Protein AF-A0A526TE41-F1 (afdb_monomer_lite)

pLDDT: mean 89.79, std 12.47, range [40.47, 98.56]

Foldseek 3Di:
DDDDPDDLVRQQVVCCVVPVDHDPDSVVVVQCPADPPPPPPPGHNPVVVVVVVVVVVVVVVVVCVVVPD

Secondary structure (DSSP, 8-state):
---PPPPHHHHHHHHHHHH----S-HHHHHHHT--TT-TT-SS-THHHHHHHHHHHHHHHHHHHHHH--

Radius of gyration: 15.56 Å; chains: 1; bounding box: 46×25×34 Å

Structure (mmCIF, N/CA/C/O backbone):
data_AF-A0A526TE41-F1
#
_entry.id   AF-A0A526TE41-F1
#
loop_
_atom_site.group_PDB
_atom_site.id
_atom_site.type_symbol
_atom_site.label_atom_id
_atom_site.label_alt_id
_atom_site.label_comp_id
_atom_site.label_asym_id
_atom_site.label_entity_id
_atom_site.label_seq_id
_atom_site.pdbx_PDB_ins_code
_atom_site.Cartn_x
_atom_site.Cartn_y
_atom_site.Cartn_z
_atom_site.occupancy
_atom_site.B_iso_or_equiv
_atom_site.auth_seq_id
_atom_site.auth_comp_id
_atom_site.auth_asym_id
_atom_site.auth_atom_id
_atom_site.pdbx_PDB_model_num
ATOM 1 N N . MET A 1 1 ? 28.018 -9.116 -4.203 1.00 40.47 1 MET A N 1
ATOM 2 C CA . MET A 1 1 ? 26.968 -9.772 -5.014 1.00 40.47 1 MET A CA 1
ATOM 3 C C . MET A 1 1 ? 25.827 -8.775 -5.155 1.00 40.47 1 MET A C 1
ATOM 5 O O . MET A 1 1 ? 25.193 -8.468 -4.157 1.00 40.47 1 MET A O 1
ATOM 9 N N . ALA A 1 2 ? 25.658 -8.147 -6.321 1.00 47.44 2 ALA A N 1
ATOM 10 C CA . ALA A 1 2 ? 24.609 -7.141 -6.496 1.00 47.44 2 ALA A CA 1
ATOM 11 C C . ALA A 1 2 ? 23.238 -7.830 -6.427 1.00 47.44 2 ALA A C 1
ATOM 13 O O . ALA A 1 2 ? 22.976 -8.749 -7.202 1.00 47.44 2 ALA A O 1
ATOM 14 N N . LEU A 1 3 ? 22.387 -7.416 -5.486 1.00 57.78 3 LEU A N 1
ATOM 15 C CA . LEU A 1 3 ? 20.998 -7.862 -5.422 1.00 57.78 3 LEU A CA 1
ATOM 16 C C . LEU A 1 3 ? 20.317 -7.458 -6.734 1.00 57.78 3 LEU A C 1
ATOM 18 O O . LEU A 1 3 ? 20.145 -6.273 -7.021 1.00 57.78 3 LEU A O 1
ATOM 22 N N . LYS A 1 4 ? 19.983 -8.446 -7.568 1.00 66.31 4 LYS A N 1
ATOM 23 C CA . LYS A 1 4 ? 19.254 -8.212 -8.815 1.00 66.31 4 LYS A CA 1
ATOM 24 C C . LYS A 1 4 ? 17.852 -7.742 -8.433 1.00 66.31 4 LYS A C 1
ATOM 26 O O . LYS A 1 4 ? 17.163 -8.435 -7.686 1.00 66.31 4 LYS A O 1
ATOM 31 N N . ARG A 1 5 ? 17.450 -6.556 -8.901 1.00 69.56 5 ARG A N 1
ATOM 32 C CA . ARG A 1 5 ? 16.119 -6.005 -8.621 1.00 69.56 5 ARG A CA 1
ATOM 33 C C . ARG A 1 5 ? 15.059 -7.027 -9.074 1.00 69.56 5 ARG A C 1
ATOM 35 O O . ARG A 1 5 ? 15.101 -7.418 -10.243 1.00 69.56 5 ARG A O 1
ATOM 42 N N . PRO A 1 6 ? 14.171 -7.500 -8.182 1.00 77.00 6 PRO A N 1
ATOM 43 C CA . PRO A 1 6 ? 13.125 -8.444 -8.562 1.00 77.00 6 PRO A CA 1
ATOM 44 C C . PRO A 1 6 ? 12.178 -7.798 -9.581 1.00 77.00 6 PRO A C 1
ATOM 46 O O . PRO A 1 6 ? 11.934 -6.591 -9.519 1.00 77.00 6 PRO A O 1
ATOM 49 N N . THR A 1 7 ? 11.678 -8.593 -10.531 1.00 83.38 7 THR A N 1
ATOM 50 C CA . THR A 1 7 ? 10.715 -8.119 -11.538 1.00 83.38 7 THR A CA 1
ATOM 51 C C . THR A 1 7 ? 9.353 -7.847 -10.905 1.00 83.38 7 THR A C 1
ATOM 53 O O . THR A 1 7 ? 9.036 -8.402 -9.845 1.00 83.38 7 THR A O 1
ATOM 56 N N . GLY A 1 8 ? 8.530 -7.028 -11.564 1.00 85.81 8 GLY A N 1
ATOM 57 C CA . GLY A 1 8 ? 7.167 -6.736 -11.133 1.00 85.81 8 GLY A CA 1
ATOM 58 C C . GLY A 1 8 ? 6.317 -7.984 -10.894 1.00 85.81 8 GLY A C 1
ATOM 59 O O . GLY A 1 8 ? 5.608 -8.037 -9.891 1.00 85.81 8 GLY A O 1
ATOM 60 N N . GLU A 1 9 ? 6.430 -9.032 -11.724 1.00 89.31 9 GLU A N 1
ATOM 61 C CA . GLU A 1 9 ? 5.663 -10.269 -11.500 1.00 89.31 9 GLU A CA 1
ATOM 62 C C . GLU A 1 9 ? 6.113 -11.006 -10.237 1.00 89.31 9 GLU A C 1
ATOM 64 O O . GLU A 1 9 ? 5.287 -11.521 -9.481 1.00 89.31 9 GLU A O 1
ATOM 69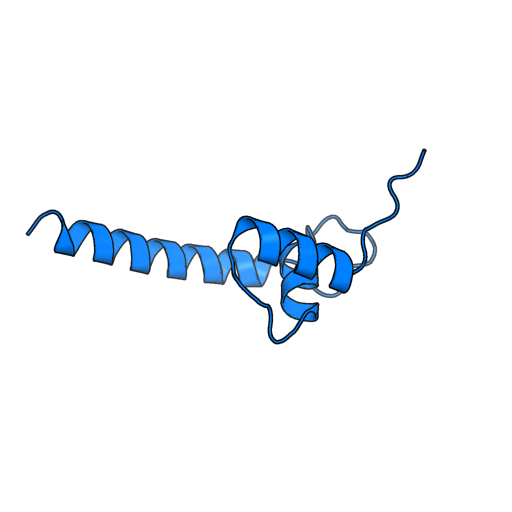 N N . THR A 1 10 ? 7.424 -11.019 -9.974 1.00 92.25 10 THR A N 1
ATOM 70 C CA . THR A 1 10 ? 7.981 -11.651 -8.771 1.00 92.25 10 THR A CA 1
ATOM 71 C C . THR A 1 10 ? 7.501 -10.916 -7.522 1.00 92.25 10 THR A C 1
ATOM 73 O O . THR A 1 10 ? 7.043 -11.539 -6.564 1.00 92.25 10 THR A O 1
ATOM 76 N N . LEU A 1 11 ? 7.548 -9.580 -7.545 1.00 90.81 11 LEU A N 1
ATOM 77 C CA . LEU A 1 11 ? 7.034 -8.738 -6.466 1.00 90.81 11 LEU A CA 1
ATOM 78 C C . LEU A 1 11 ? 5.531 -8.947 -6.257 1.00 90.81 11 LEU A C 1
ATOM 80 O O . LEU A 1 11 ? 5.097 -9.106 -5.118 1.00 90.81 11 LEU A O 1
ATOM 84 N N . ALA A 1 12 ? 4.744 -9.011 -7.331 1.00 93.94 12 ALA A N 1
ATOM 85 C CA . ALA A 1 12 ? 3.306 -9.247 -7.246 1.00 93.94 12 ALA A CA 1
ATOM 86 C C . ALA A 1 12 ? 2.988 -10.605 -6.608 1.00 93.94 12 ALA A C 1
ATOM 88 O O . ALA A 1 12 ? 2.103 -10.687 -5.755 1.00 93.94 12 ALA A O 1
ATOM 89 N N . GLY A 1 13 ? 3.742 -11.653 -6.955 1.00 94.69 13 GLY A N 1
ATOM 90 C CA . GLY A 1 13 ? 3.623 -12.968 -6.326 1.00 94.69 13 GLY A CA 1
ATOM 91 C C . GLY A 1 13 ? 3.911 -12.930 -4.823 1.00 94.69 13 GLY A C 1
ATOM 92 O O . GLY A 1 13 ? 3.135 -13.466 -4.032 1.00 94.69 13 GLY A O 1
ATOM 93 N N . LEU A 1 14 ? 4.984 -12.244 -4.418 1.00 94.38 14 LEU A N 1
ATOM 94 C CA . LEU A 1 14 ? 5.358 -12.094 -3.009 1.00 94.38 14 LEU A CA 1
ATOM 95 C C . LEU A 1 14 ? 4.314 -11.309 -2.21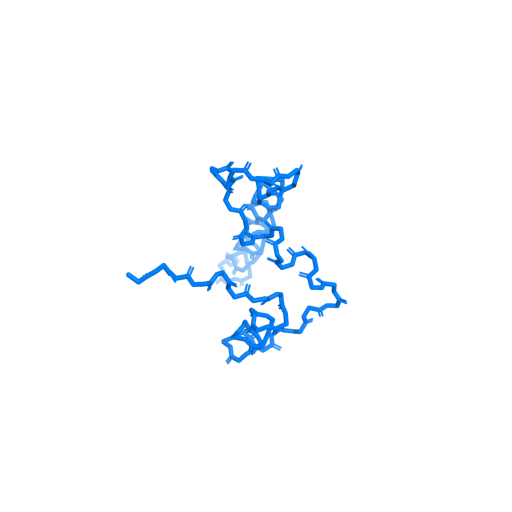0 1.00 94.38 14 LEU A C 1
ATOM 97 O O . LEU A 1 14 ? 3.951 -11.723 -1.109 1.00 94.38 14 LEU A O 1
ATOM 101 N N . VAL A 1 15 ? 3.799 -10.205 -2.759 1.00 94.94 15 VAL A N 1
ATOM 102 C CA . VAL A 1 15 ? 2.768 -9.410 -2.081 1.00 94.94 15 VAL A CA 1
ATOM 103 C C . VAL A 1 15 ? 1.471 -10.199 -1.969 1.00 94.94 15 VAL A C 1
ATOM 105 O O . VAL A 1 15 ? 0.926 -10.289 -0.872 1.00 94.94 15 VAL A O 1
ATOM 108 N N . LYS A 1 16 ? 1.032 -10.865 -3.043 1.00 96.31 16 LYS A N 1
ATOM 109 C CA . LYS A 1 16 ? -0.145 -11.743 -3.010 1.00 96.31 16 LYS A CA 1
ATOM 110 C C . LYS A 1 16 ? -0.023 -12.807 -1.922 1.00 96.31 16 LYS A C 1
ATOM 112 O O . LYS A 1 16 ? -0.976 -13.028 -1.184 1.00 96.31 16 LYS A O 1
ATOM 117 N N . ALA A 1 17 ? 1.140 -13.442 -1.792 1.00 96.94 17 ALA A N 1
ATOM 118 C CA . ALA A 1 17 ? 1.366 -14.464 -0.774 1.00 96.94 17 ALA A CA 1
ATOM 119 C C . ALA A 1 17 ? 1.295 -13.919 0.665 1.00 96.94 17 ALA A C 1
ATOM 121 O O . ALA A 1 17 ? 0.980 -14.673 1.582 1.00 96.94 17 ALA A O 1
ATOM 122 N N . LYS A 1 18 ? 1.591 -12.631 0.882 1.00 96.50 18 LYS A N 1
ATOM 123 C CA . LYS A 1 18 ? 1.590 -12.002 2.213 1.00 96.50 18 LYS A CA 1
ATOM 124 C C . LYS A 1 18 ? 0.275 -11.322 2.577 1.00 96.50 18 LYS A C 1
ATOM 126 O O . LYS A 1 18 ? -0.087 -11.333 3.746 1.00 96.50 18 LYS A O 1
ATOM 131 N N . THR A 1 19 ? -0.414 -10.723 1.612 1.00 95.88 19 THR A N 1
ATOM 132 C CA . THR A 1 19 ? -1.599 -9.885 1.863 1.00 95.88 19 THR A CA 1
ATOM 133 C C . THR A 1 19 ? -2.883 -10.461 1.273 1.00 95.88 19 THR A C 1
ATOM 135 O O . THR A 1 19 ? -3.959 -9.936 1.533 1.00 95.88 19 THR A O 1
ATOM 138 N N . GLY A 1 20 ? -2.793 -11.496 0.432 1.00 96.88 20 GLY A N 1
ATOM 139 C CA . GLY A 1 20 ? -3.914 -12.003 -0.365 1.00 96.88 20 GLY A CA 1
ATOM 140 C C . GLY A 1 20 ? -4.319 -11.088 -1.528 1.00 96.88 20 GLY A C 1
ATOM 141 O O . GLY A 1 20 ? -5.159 -11.471 -2.342 1.00 96.88 20 GLY A O 1
ATOM 142 N N . HIS A 1 21 ? -3.722 -9.898 -1.653 1.00 96.06 21 HIS A N 1
ATOM 143 C CA . HIS A 1 21 ? -4.096 -8.919 -2.668 1.00 96.06 21 HIS A CA 1
ATOM 144 C C . HIS A 1 21 ? -3.462 -9.231 -4.029 1.00 96.06 21 HIS A C 1
ATOM 146 O O . HIS A 1 21 ? -2.255 -9.456 -4.135 1.00 96.06 21 HIS A O 1
ATOM 152 N N . VAL A 1 22 ? -4.272 -9.195 -5.090 1.00 95.88 22 VAL A N 1
ATOM 153 C CA . VAL A 1 22 ? -3.814 -9.345 -6.478 1.00 95.88 22 VAL A CA 1
ATOM 154 C C . VAL A 1 22 ? -3.878 -7.991 -7.173 1.00 95.88 22 VAL A C 1
ATOM 156 O O . VAL A 1 22 ? -4.960 -7.438 -7.369 1.00 95.88 22 VAL A O 1
ATOM 159 N N . PHE A 1 23 ? -2.719 -7.479 -7.581 1.00 95.25 23 PHE A N 1
ATOM 160 C CA . PHE A 1 23 ? -2.643 -6.244 -8.353 1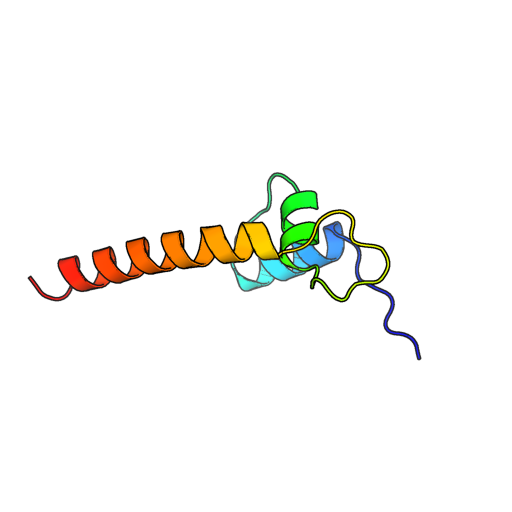.00 95.25 23 PHE A CA 1
ATOM 161 C C . PHE A 1 23 ? -3.213 -6.451 -9.756 1.00 95.25 23 PHE A C 1
ATOM 163 O O . PHE A 1 23 ? -2.771 -7.336 -10.486 1.00 95.25 23 PHE A O 1
ATOM 170 N N . LYS A 1 24 ? -4.168 -5.598 -10.145 1.00 95.25 24 LYS A N 1
ATOM 171 C CA . LYS A 1 24 ? -4.682 -5.534 -11.525 1.00 95.25 24 LYS A CA 1
ATOM 172 C C . LYS A 1 24 ? -3.669 -4.911 -12.487 1.00 95.25 24 LYS A C 1
ATOM 174 O O . LYS A 1 24 ? -3.629 -5.280 -13.653 1.00 95.25 24 LYS A O 1
ATOM 179 N N . ASP A 1 25 ? -2.861 -3.977 -11.988 1.00 94.88 25 ASP A N 1
ATOM 180 C CA . ASP A 1 25 ? -1.778 -3.335 -12.730 1.00 94.88 25 ASP A CA 1
ATOM 181 C C . ASP A 1 25 ? -0.478 -3.453 -11.929 1.00 94.88 25 ASP A C 1
ATOM 183 O O . ASP A 1 25 ? -0.323 -2.838 -10.872 1.00 94.88 25 ASP A O 1
ATOM 187 N N . ILE A 1 26 ? 0.455 -4.264 -12.431 1.00 93.81 26 ILE A N 1
ATOM 188 C CA . ILE A 1 26 ? 1.751 -4.523 -11.789 1.00 93.81 26 ILE A CA 1
ATOM 189 C C . ILE A 1 26 ? 2.599 -3.246 -11.723 1.00 93.81 26 ILE A C 1
ATOM 191 O O . ILE A 1 26 ? 3.363 -3.069 -10.776 1.00 93.81 26 ILE A O 1
ATOM 195 N N . ARG A 1 27 ? 2.413 -2.303 -12.654 1.00 91.56 27 ARG A N 1
ATOM 196 C CA . ARG A 1 27 ? 3.174 -1.045 -12.675 1.00 91.56 27 ARG A CA 1
ATOM 197 C C . ARG A 1 27 ? 2.888 -0.201 -11.438 1.00 91.56 27 ARG A C 1
ATOM 199 O O . ARG A 1 27 ? 3.791 0.450 -10.929 1.00 91.56 27 ARG A O 1
ATOM 206 N N . LEU A 1 28 ? 1.662 -0.254 -10.908 1.00 93.38 28 LEU A N 1
ATOM 207 C CA . LEU A 1 28 ? 1.322 0.433 -9.658 1.00 93.38 28 LEU A CA 1
ATOM 208 C C . LEU A 1 28 ? 2.101 -0.138 -8.471 1.00 93.38 28 LEU A C 1
ATOM 210 O O . LEU A 1 28 ? 2.573 0.628 -7.633 1.00 93.38 28 LEU A O 1
ATOM 214 N N . LEU A 1 29 ? 2.279 -1.461 -8.417 1.00 93.94 29 LEU A N 1
ATOM 215 C CA . LEU A 1 29 ? 3.113 -2.101 -7.401 1.00 93.94 29 LEU A CA 1
ATOM 216 C C . LEU A 1 29 ? 4.585 -1.701 -7.556 1.00 93.94 29 LEU A C 1
ATOM 218 O O . LEU A 1 29 ? 5.247 -1.376 -6.571 1.00 93.94 29 LEU A O 1
ATOM 222 N N . GLU A 1 30 ? 5.097 -1.693 -8.786 1.00 91.56 30 GLU A N 1
ATOM 223 C CA . GLU A 1 30 ? 6.472 -1.277 -9.064 1.00 91.56 30 GLU A CA 1
ATOM 224 C C . GLU A 1 30 ? 6.714 0.179 -8.654 1.00 91.56 30 GLU A C 1
ATOM 226 O O . GLU A 1 30 ? 7.716 0.466 -7.997 1.00 91.56 30 GLU A O 1
ATOM 231 N N . THR A 1 31 ? 5.791 1.093 -8.968 1.00 92.56 31 THR A N 1
ATOM 232 C CA . THR A 1 31 ? 5.857 2.492 -8.529 1.00 92.56 31 THR A CA 1
ATOM 233 C C . THR A 1 31 ? 5.782 2.601 -7.006 1.00 92.56 31 THR A C 1
ATOM 235 O O . THR A 1 31 ? 6.610 3.294 -6.419 1.00 92.56 31 THR A O 1
ATOM 238 N N . ALA A 1 32 ? 4.856 1.891 -6.352 1.00 93.75 32 ALA A N 1
ATOM 239 C CA . ALA A 1 32 ? 4.696 1.908 -4.895 1.00 93.75 32 ALA A CA 1
ATOM 240 C C . ALA A 1 32 ? 5.955 1.434 -4.147 1.00 93.75 32 ALA A C 1
ATOM 242 O O . ALA A 1 32 ? 6.270 1.951 -3.077 1.00 93.75 32 ALA A O 1
ATOM 243 N N . LEU A 1 33 ? 6.703 0.491 -4.727 1.00 91.94 33 LEU A N 1
ATOM 244 C CA . LEU A 1 33 ? 7.953 -0.037 -4.170 1.00 91.94 33 LEU A CA 1
ATOM 245 C C . LEU A 1 33 ? 9.214 0.653 -4.718 1.00 91.94 33 LEU A C 1
ATOM 247 O O . LEU A 1 33 ? 10.330 0.177 -4.499 1.00 91.94 33 LEU A O 1
ATOM 251 N N . THR A 1 34 ? 9.070 1.773 -5.430 1.00 90.81 34 THR A N 1
ATOM 252 C CA . THR A 1 34 ? 10.202 2.558 -5.933 1.00 90.81 34 THR A CA 1
ATOM 253 C C . THR A 1 34 ? 10.414 3.798 -5.079 1.00 90.81 34 THR A C 1
ATOM 255 O O . THR A 1 34 ? 9.673 4.774 -5.184 1.00 90.81 34 THR A O 1
ATOM 258 N N . HIS A 1 35 ? 11.474 3.776 -4.272 1.00 91.69 35 HIS A N 1
ATOM 259 C CA . HIS A 1 35 ? 11.919 4.946 -3.518 1.00 91.69 35 HIS A CA 1
ATOM 260 C C . HIS A 1 35 ? 12.462 6.049 -4.447 1.00 91.69 35 HIS A C 1
ATOM 262 O O . HIS A 1 35 ? 13.014 5.765 -5.514 1.00 91.69 35 HIS A O 1
ATOM 268 N N . SER A 1 36 ? 12.358 7.308 -4.017 1.00 89.31 36 SER A N 1
ATOM 269 C CA . SER A 1 36 ? 12.780 8.496 -4.776 1.00 89.31 36 SER A CA 1
ATOM 270 C C . SER A 1 36 ? 14.274 8.527 -5.124 1.00 89.31 36 SER A C 1
ATOM 272 O O . SER A 1 36 ? 14.651 9.093 -6.145 1.00 89.31 36 SER A O 1
ATOM 274 N N . SER A 1 37 ? 15.129 7.874 -4.332 1.00 89.06 37 SER A N 1
ATOM 275 C CA . SER A 1 37 ? 16.576 7.773 -4.597 1.00 89.06 37 SER A CA 1
ATOM 276 C C . SER A 1 37 ? 16.951 6.795 -5.719 1.00 89.06 37 SER A C 1
ATOM 278 O O . SER A 1 37 ? 18.127 6.668 -6.065 1.00 89.06 37 SER A O 1
ATOM 280 N N . ALA A 1 38 ? 15.987 6.073 -6.297 1.00 87.81 38 ALA A N 1
ATOM 281 C CA . ALA A 1 38 ? 16.260 5.160 -7.395 1.00 87.81 38 ALA A CA 1
ATOM 282 C C . ALA A 1 38 ? 16.664 5.943 -8.661 1.00 87.81 38 ALA A C 1
ATOM 284 O O . ALA A 1 38 ? 15.845 6.610 -9.285 1.00 87.81 38 ALA A O 1
ATOM 285 N N . VAL A 1 39 ? 17.926 5.778 -9.078 1.00 66.31 39 VAL A N 1
ATOM 286 C CA . VAL A 1 39 ? 18.665 6.538 -10.119 1.00 66.31 39 VAL A CA 1
ATOM 287 C C . VAL A 1 39 ? 17.972 6.643 -11.500 1.00 66.31 39 VAL A C 1
ATOM 289 O O . VAL A 1 39 ? 18.402 7.417 -12.347 1.00 66.31 39 VAL A O 1
ATOM 292 N N . LYS A 1 40 ? 16.890 5.895 -11.761 1.00 65.00 40 LYS A N 1
ATOM 293 C CA . LYS A 1 40 ? 16.146 5.888 -13.041 1.00 65.00 40 LYS A CA 1
ATOM 294 C C . LYS A 1 40 ? 14.619 5.989 -12.893 1.00 65.00 40 LYS A C 1
ATOM 296 O O . LYS A 1 40 ? 13.886 5.638 -13.815 1.00 65.00 40 LYS A O 1
ATOM 301 N N . ALA A 1 41 ? 14.115 6.409 -11.737 1.00 65.25 41 ALA A N 1
ATOM 302 C CA . ALA A 1 41 ? 12.682 6.425 -11.472 1.00 65.25 41 ALA A CA 1
ATOM 303 C C . ALA A 1 41 ? 12.021 7.713 -11.993 1.00 65.25 41 ALA A C 1
ATOM 305 O O . ALA A 1 41 ? 11.933 8.704 -11.276 1.00 65.25 41 ALA A O 1
ATOM 306 N N . ALA A 1 42 ? 11.515 7.689 -13.233 1.00 71.69 42 ALA A N 1
ATOM 307 C CA . ALA A 1 42 ? 10.641 8.756 -13.747 1.00 71.69 42 ALA A CA 1
ATOM 308 C C . ALA A 1 42 ? 9.332 8.874 -12.937 1.00 71.69 42 ALA A C 1
ATOM 310 O O . ALA A 1 42 ? 8.716 9.934 -12.879 1.00 71.69 42 ALA A O 1
ATOM 311 N N . THR A 1 43 ? 8.919 7.777 -12.296 1.00 82.62 43 THR A N 1
ATOM 312 C CA . THR A 1 43 ? 7.819 7.715 -11.333 1.00 82.62 43 THR A CA 1
ATOM 313 C C . THR A 1 43 ? 8.295 6.990 -10.076 1.00 82.62 43 THR A C 1
ATOM 315 O O . THR A 1 43 ? 9.013 5.994 -10.162 1.00 82.62 43 THR A O 1
ATOM 318 N N . ASN A 1 44 ? 7.923 7.505 -8.906 1.00 91.75 44 ASN A N 1
ATOM 319 C CA . ASN A 1 44 ? 8.294 6.960 -7.601 1.00 91.75 44 ASN A CA 1
ATOM 320 C C . ASN A 1 44 ? 7.067 6.916 -6.676 1.00 91.75 44 ASN A C 1
ATOM 322 O O . ASN A 1 44 ? 5.967 7.335 -7.050 1.00 91.75 44 ASN A O 1
ATOM 326 N N . ASN A 1 45 ? 7.258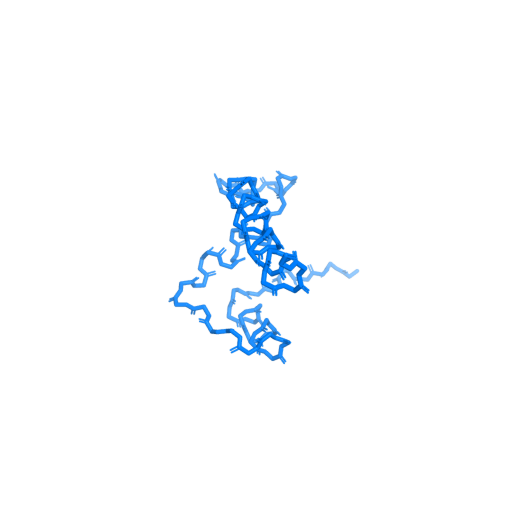 6.406 -5.467 1.00 95.06 45 ASN A N 1
ATOM 327 C CA . ASN A 1 45 ? 6.184 6.170 -4.516 1.00 95.06 45 ASN A CA 1
ATOM 328 C C . ASN A 1 45 ? 5.593 7.431 -3.859 1.00 95.06 45 ASN A C 1
ATOM 330 O O . ASN A 1 45 ? 4.511 7.318 -3.298 1.00 95.06 45 ASN A O 1
ATOM 334 N N . GLN A 1 46 ? 6.203 8.618 -3.957 1.00 95.44 46 GLN A N 1
ATOM 335 C CA . GLN A 1 46 ? 5.818 9.795 -3.153 1.00 95.44 46 GLN A CA 1
ATOM 336 C C . GLN A 1 46 ? 4.344 10.194 -3.316 1.00 95.44 46 GLN A C 1
ATOM 338 O O . GLN A 1 46 ? 3.658 10.520 -2.350 1.00 95.44 46 GLN A O 1
ATOM 343 N N . ARG A 1 47 ? 3.817 10.144 -4.546 1.00 95.25 47 ARG A N 1
ATOM 344 C CA . ARG A 1 47 ? 2.398 10.457 -4.798 1.00 95.25 47 ARG A CA 1
ATOM 345 C C . ARG A 1 47 ? 1.457 9.397 -4.224 1.00 95.25 47 ARG A C 1
ATOM 347 O O . ARG A 1 47 ? 0.374 9.739 -3.760 1.00 95.25 47 ARG A O 1
ATOM 354 N N . LEU A 1 48 ? 1.858 8.127 -4.286 1.00 96.69 48 LEU A N 1
ATOM 355 C CA . LEU A 1 48 ? 1.084 7.015 -3.734 1.00 96.69 48 LEU A CA 1
ATOM 356 C C . LEU A 1 48 ? 1.148 7.000 -2.206 1.00 96.69 48 LEU A C 1
ATOM 358 O O . LEU A 1 48 ? 0.143 6.710 -1.575 1.00 96.69 48 LEU A O 1
ATOM 362 N N . GLU A 1 49 ? 2.288 7.364 -1.624 1.00 97.44 49 GLU A N 1
ATOM 363 C CA . GLU A 1 49 ? 2.477 7.551 -0.186 1.00 97.44 49 GLU A CA 1
ATOM 364 C C . GLU A 1 49 ? 1.559 8.654 0.343 1.00 97.44 49 GLU A C 1
ATOM 366 O O . GLU A 1 49 ? 0.780 8.410 1.259 1.00 97.44 49 GLU A O 1
ATOM 371 N N . PHE A 1 50 ? 1.570 9.831 -0.293 1.00 97.19 50 PHE A N 1
ATOM 372 C CA . PHE A 1 50 ? 0.698 10.942 0.087 1.00 97.19 50 PHE A CA 1
ATOM 373 C C . PHE A 1 50 ? -0.790 10.562 0.050 1.00 97.19 50 PHE A C 1
ATOM 375 O O . PHE A 1 50 ? -1.552 10.911 0.951 1.00 97.19 50 PHE A O 1
ATOM 382 N N . LEU A 1 51 ? -1.216 9.832 -0.986 1.00 98.00 51 LEU A N 1
ATOM 383 C CA . LEU A 1 51 ? -2.584 9.322 -1.075 1.00 9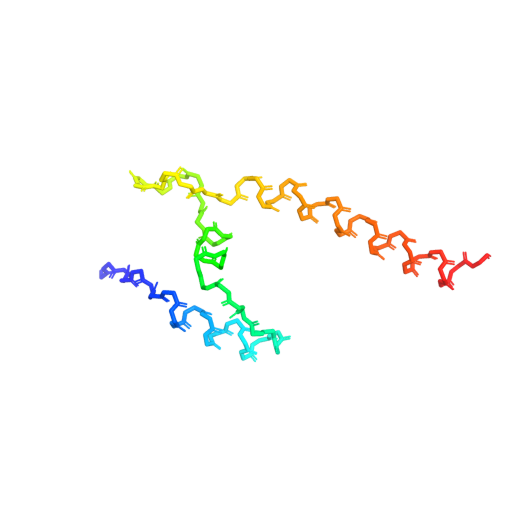8.00 51 LEU A CA 1
ATOM 384 C C . LEU A 1 51 ? -2.863 8.259 0.000 1.00 98.00 51 LEU A C 1
ATOM 386 O O . LEU A 1 51 ? -3.914 8.286 0.638 1.00 98.00 51 LEU A O 1
ATOM 390 N N . GLY A 1 52 ? -1.926 7.332 0.194 1.00 97.62 52 GLY A N 1
ATOM 391 C CA . GLY A 1 52 ? -2.029 6.228 1.139 1.00 97.62 52 GLY A CA 1
ATOM 392 C C . GLY A 1 52 ? -2.186 6.698 2.581 1.00 97.62 52 GLY A C 1
ATOM 393 O O . GLY A 1 52 ? -3.025 6.154 3.288 1.00 97.62 52 GLY A O 1
ATOM 394 N N . ASP A 1 53 ? -1.468 7.746 2.989 1.00 98.06 53 ASP A N 1
ATOM 395 C CA . ASP A 1 53 ? -1.590 8.353 4.321 1.00 98.06 53 ASP A CA 1
ATOM 396 C C . ASP A 1 53 ? -3.030 8.803 4.616 1.00 98.06 53 ASP A C 1
ATOM 398 O O . ASP A 1 53 ? -3.604 8.480 5.656 1.00 98.06 53 ASP A O 1
ATOM 402 N N . ARG A 1 54 ? -3.680 9.459 3.646 1.00 98.19 54 ARG A N 1
ATOM 403 C CA . ARG A 1 54 ? -5.073 9.908 3.789 1.00 98.19 54 ARG A CA 1
ATOM 404 C C . ARG A 1 54 ? -6.066 8.756 3.816 1.00 98.19 54 ARG A C 1
ATOM 406 O O . ARG A 1 54 ? -7.008 8.792 4.603 1.00 98.19 54 ARG A O 1
ATOM 413 N N . VAL A 1 55 ? -5.856 7.737 2.984 1.00 98.38 55 VAL A N 1
ATOM 414 C CA . VAL A 1 55 ? -6.705 6.536 2.974 1.00 98.38 55 VAL A CA 1
ATOM 415 C C . VAL A 1 55 ? -6.590 5.785 4.301 1.00 98.38 55 VAL A C 1
ATOM 417 O O . VAL A 1 55 ? -7.612 5.432 4.883 1.00 98.38 55 VAL A O 1
ATOM 420 N N . LEU A 1 56 ? -5.373 5.583 4.811 1.00 98.25 56 LEU A N 1
ATOM 421 C CA . LEU A 1 56 ? -5.152 4.935 6.105 1.00 98.25 56 LEU A CA 1
ATOM 422 C C . LEU A 1 56 ? -5.767 5.745 7.246 1.00 98.25 56 LEU A C 1
ATOM 424 O O . LEU A 1 56 ? -6.442 5.167 8.093 1.00 98.25 56 LEU A O 1
ATOM 428 N N . GLY A 1 57 ? -5.598 7.069 7.239 1.00 98.44 57 GLY A N 1
ATOM 429 C CA . GLY A 1 57 ? -6.217 7.951 8.226 1.00 98.44 57 GLY A CA 1
ATOM 430 C C . GLY A 1 57 ? -7.741 7.823 8.260 1.00 98.44 57 GLY A C 1
ATOM 431 O O . GLY A 1 57 ? -8.313 7.709 9.340 1.00 98.44 57 GLY A O 1
ATOM 432 N N . LEU A 1 58 ? -8.391 7.776 7.092 1.00 98.56 58 LEU A N 1
ATOM 433 C CA . LEU A 1 58 ? -9.840 7.581 6.994 1.00 98.56 58 LEU A CA 1
ATOM 434 C C . LEU A 1 58 ? -10.272 6.217 7.545 1.00 98.56 58 LEU A C 1
ATOM 436 O O . LEU A 1 58 ? -11.163 6.163 8.384 1.00 98.56 58 LEU A O 1
ATOM 440 N N . VAL A 1 59 ? -9.628 5.132 7.103 1.00 98.44 59 VAL A N 1
ATOM 441 C CA . VAL A 1 59 ? -9.974 3.767 7.537 1.00 98.44 59 VAL A CA 1
ATOM 442 C C . VAL A 1 59 ? -9.788 3.607 9.045 1.00 98.44 59 VAL A C 1
ATOM 444 O O . VAL A 1 59 ? -10.645 3.046 9.716 1.00 98.44 59 VAL A O 1
ATOM 447 N N . VAL A 1 60 ? -8.691 4.123 9.605 1.00 98.38 60 VAL A N 1
ATOM 448 C CA . VAL A 1 60 ? -8.441 4.042 11.050 1.00 98.38 60 VAL A CA 1
ATOM 449 C C . VAL A 1 60 ? -9.443 4.888 11.834 1.00 98.38 60 VAL A C 1
ATOM 451 O O . VAL A 1 60 ? -9.917 4.437 12.874 1.00 98.38 60 VAL A O 1
ATOM 454 N N . ALA A 1 61 ? -9.784 6.088 11.357 1.00 98.31 61 ALA A N 1
ATOM 455 C CA . ALA A 1 61 ? -10.793 6.924 12.004 1.00 98.31 61 ALA A CA 1
ATOM 456 C C . ALA A 1 61 ? -12.165 6.233 12.038 1.00 98.31 61 ALA A C 1
ATOM 458 O O . ALA A 1 61 ? -12.802 6.213 13.088 1.00 98.31 61 ALA A O 1
ATOM 459 N N . ASP A 1 62 ? -12.571 5.617 10.927 1.00 98.25 62 ASP A N 1
ATOM 460 C CA . ASP A 1 62 ? -13.811 4.843 10.814 1.00 98.25 62 ASP A CA 1
ATOM 461 C C . ASP A 1 62 ? -13.823 3.654 11.790 1.00 98.25 62 ASP A C 1
ATOM 463 O O . ASP A 1 62 ? -14.720 3.526 12.620 1.00 98.25 62 ASP A O 1
ATOM 467 N N . MET A 1 63 ? -12.738 2.869 11.817 1.00 98.38 63 MET A N 1
ATOM 468 C CA . MET A 1 63 ? -12.569 1.763 12.769 1.00 98.38 63 MET A CA 1
ATOM 469 C C . MET A 1 63 ? -12.651 2.209 14.236 1.00 98.38 63 MET A C 1
ATOM 471 O O . MET A 1 63 ? -13.140 1.465 15.086 1.00 98.38 63 MET A O 1
ATOM 475 N N . LEU A 1 64 ? -12.120 3.389 14.566 1.00 98.38 64 LEU A N 1
ATOM 476 C CA . LEU A 1 64 ? -12.186 3.932 15.923 1.00 98.38 64 LEU A CA 1
ATOM 477 C C . LEU A 1 64 ? -13.598 4.403 16.271 1.00 98.38 64 LEU A C 1
ATOM 479 O O . LEU A 1 64 ? -14.045 4.138 17.385 1.00 98.38 64 LEU A O 1
ATOM 483 N N . PHE A 1 65 ? -14.287 5.052 15.331 1.00 98.00 65 PHE A N 1
ATOM 484 C CA . PHE A 1 65 ? -15.663 5.510 15.505 1.00 98.00 65 PHE A CA 1
ATOM 485 C C . PHE A 1 65 ? -16.620 4.338 15.756 1.00 98.00 65 PHE A C 1
ATOM 487 O O . PHE A 1 65 ? -17.409 4.383 16.693 1.00 98.00 65 PHE A O 1
ATOM 494 N N . GLU A 1 66 ? -16.502 3.248 14.994 1.00 97.56 66 GLU A N 1
ATOM 495 C CA . GLU A 1 66 ? -17.319 2.046 15.20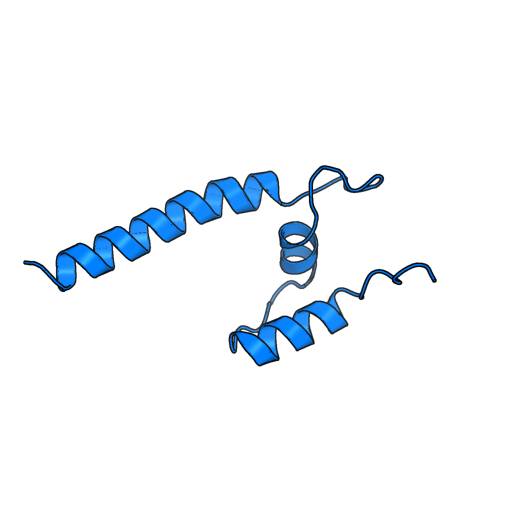9 1.00 97.56 66 GLU A CA 1
ATOM 496 C C . GLU A 1 66 ? -17.015 1.347 16.542 1.00 97.56 66 GLU A C 1
ATOM 498 O O . GLU A 1 66 ? -17.906 0.788 17.184 1.00 97.56 66 GLU A O 1
ATOM 503 N N . LYS A 1 67 ? -15.747 1.350 16.968 1.00 97.88 67 LYS A N 1
ATOM 504 C CA . LYS A 1 67 ? -15.309 0.640 18.177 1.00 97.88 67 LYS A CA 1
ATOM 505 C C . LYS A 1 67 ? -15.621 1.395 19.472 1.00 97.88 67 LYS A C 1
ATOM 507 O O . LYS A 1 67 ? -15.758 0.754 20.516 1.00 97.88 67 LYS A O 1
ATOM 512 N N . PHE A 1 68 ? -15.696 2.722 19.420 1.00 96.56 68 PHE A N 1
ATOM 513 C CA . PHE A 1 68 ? -15.900 3.596 20.577 1.00 96.56 68 PHE A CA 1
ATOM 514 C C . PHE A 1 68 ? -17.014 4.621 20.293 1.00 96.56 68 PHE A C 1
ATOM 516 O O . PHE A 1 68 ? -16.695 5.779 20.016 1.00 96.56 68 PHE A O 1
ATOM 523 N N . PRO A 1 69 ? -18.292 4.198 20.337 1.00 81.12 69 PRO A N 1
ATOM 524 C CA . PRO A 1 69 ? -19.430 5.072 20.055 1.00 81.12 69 PRO A CA 1
ATOM 525 C C . PRO A 1 69 ? -19.654 6.148 21.125 1.00 81.12 69 PRO A C 1
ATOM 527 O O . PRO A 1 69 ? -19.419 5.866 22.325 1.00 81.12 69 PRO A O 1
#

Sequence (69 aa):
MALKRPTGETLAGLVKAKTGHVFKDIRLLETALTHSSAVKAATNNQRLEFLGDRVLGLVVADMLFEKFP